Protein AF-X1QLR4-F1 (afdb_monomer)

Nearest PDB structures (foldseek):
  6mr3-assembly2_C-2  TM=8.562E-01  e=3.441E-06  Streptococcus mutans UA159
  4uux-assembly1_B  TM=8.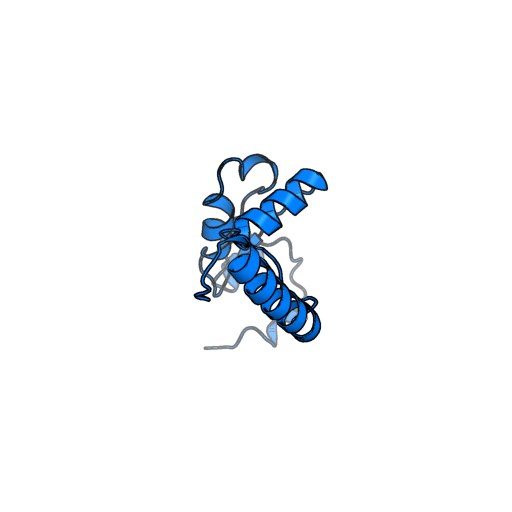966E-01  e=5.848E-06  Thermus thermophilus HB8
  4uoc-assembly1_B  TM=9.005E-01  e=1.384E-05  Thermus thermophilus HB8
  4cta-assembly1_A  TM=9.591E-01  e=3.502E-05  Thermus thermophilus HB8
  4cta-assembly1_B  TM=8.871E-01  e=4.878E-05  Thermus thermophilus HB8

Organism: NCBI:txid412755

Secondary structure (DSSP, 8-state):
----SSHHHHHHHHHHHHHHHHHHHGGG----TT--HHHHHHHHHHHTT--EEEEESTTTTHHHHHHHTSTTGGGTEEEEEE--SHHHHHHHS-----GGGGGSS---

Sequence (108 aa):
TTKAPTEKETDKLLQFSVNQLTKILGNYIYGKDEETIEEVVGNLLKTKKLKVAVAESCTGGMLSEMITRIPGSSEYFQGGVISYSAQVKEIATFFDYHPLLRYNLGQY

InterPro domains:
  IPR008136 CinA, C-terminal [PF02464] (35-90)
  IPR036653 CinA-like, C-terminal [G3DSA:3.90.950.20] (18-100)
  IPR036653 CinA-like, C-terminal [SSF142433] (28-91)

pLDDT: mean 86.31, std 15.75, range [39.0, 98.5]

Foldseek 3Di:
DDDDPDPVVRVVVVVVVVVVVCVVCPPVDQDPDPDDNLNSVLVVCVVVQEADEEEAAPCQCVVVVSNVVDPPSVSHYPYYHHQHDPVSCVVPPPDPDDVVVVPPPDDD

Solvent-accessible surface area (backbone atoms only — not comparable to full-atom values): 6747 Å² total; per-residue (Å²): 140,78,87,55,100,40,70,73,56,28,51,52,57,49,52,53,52,50,54,53,49,47,70,73,48,48,88,75,63,79,61,64,96,85,54,46,72,53,56,47,52,51,49,53,29,55,78,69,71,41,74,48,68,50,79,31,40,96,61,69,44,52,66,58,48,52,48,59,71,41,88,74,31,75,80,27,45,79,51,70,44,73,32,69,49,73,71,44,34,59,74,74,38,97,53,80,83,58,79,78,63,64,81,77,64,75,93,122

Radius of gyration: 21.18 Å; Cα contacts (8 Å, |Δi|>4): 89; chains: 1; bounding box: 38×26×60 Å

Mean predict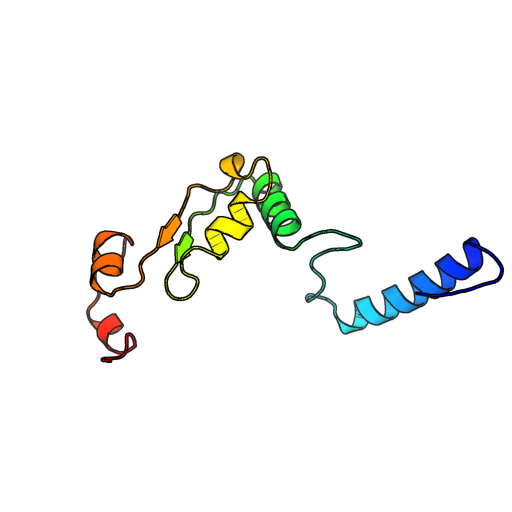ed aligned error: 8.42 Å

Structure (mmCIF, N/CA/C/O backbone):
data_AF-X1QLR4-F1
#
_entry.id   AF-X1QLR4-F1
#
loop_
_atom_site.group_PDB
_atom_site.id
_atom_site.type_symbol
_atom_site.label_atom_id
_atom_site.label_alt_id
_atom_site.label_comp_id
_atom_site.label_asym_id
_atom_site.label_entity_id
_atom_site.label_seq_id
_atom_site.pdbx_PDB_ins_code
_atom_site.Cartn_x
_atom_site.Cartn_y
_atom_site.Cartn_z
_atom_site.occupancy
_atom_site.B_iso_or_equiv
_atom_site.auth_seq_id
_atom_site.auth_comp_id
_atom_site.auth_asym_id
_atom_site.auth_atom_id
_atom_site.pdbx_PDB_model_num
ATOM 1 N N . THR A 1 1 ? -20.590 12.227 13.178 1.00 69.62 1 THR A N 1
ATOM 2 C CA . THR A 1 1 ? -20.405 12.780 14.535 1.00 69.62 1 THR A CA 1
ATOM 3 C C . THR A 1 1 ? -21.723 12.654 15.281 1.00 69.62 1 THR A C 1
ATOM 5 O O . THR A 1 1 ? -22.765 12.816 14.657 1.00 69.62 1 THR A O 1
ATOM 8 N N . THR A 1 2 ? -21.702 12.322 16.573 1.00 70.56 2 THR A N 1
ATOM 9 C CA . THR A 1 2 ? -22.916 12.127 17.394 1.00 70.56 2 THR A CA 1
ATOM 10 C C . THR A 1 2 ? -22.782 12.952 18.670 1.00 70.56 2 THR A C 1
ATOM 12 O O . THR A 1 2 ? -21.677 13.080 19.189 1.00 70.56 2 THR A O 1
ATOM 15 N N . LYS A 1 3 ? -23.879 13.531 19.169 1.00 75.88 3 LYS A N 1
ATOM 16 C CA . LYS A 1 3 ? -23.915 14.229 20.464 1.00 75.88 3 LYS A CA 1
ATOM 17 C C . LYS A 1 3 ? -24.887 13.508 21.394 1.00 75.88 3 LYS A C 1
ATOM 19 O O . LYS A 1 3 ? -26.024 13.272 20.993 1.00 7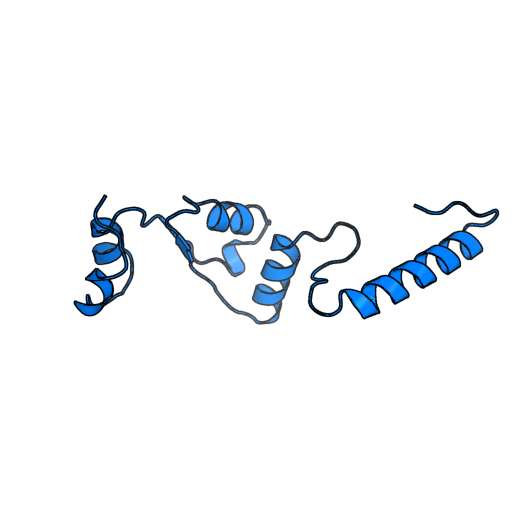5.88 3 LYS A O 1
ATOM 24 N N . ALA A 1 4 ? -24.456 13.192 22.612 1.00 82.19 4 ALA A N 1
ATOM 25 C CA . ALA A 1 4 ? -25.311 12.669 23.675 1.00 82.19 4 ALA A CA 1
ATOM 26 C C . ALA A 1 4 ? -24.916 13.279 25.039 1.00 82.19 4 ALA A C 1
ATOM 28 O O . ALA A 1 4 ? -23.843 13.877 25.143 1.00 82.19 4 ALA A O 1
ATOM 29 N N . PRO A 1 5 ? -25.767 13.159 26.077 1.00 74.81 5 PRO A N 1
ATOM 30 C CA . PRO A 1 5 ? -25.529 13.766 27.391 1.00 74.81 5 PRO A CA 1
ATOM 31 C C . PRO A 1 5 ? -24.282 13.232 28.104 1.00 74.81 5 PRO A C 1
ATOM 33 O O . PRO A 1 5 ? -23.689 13.939 28.914 1.00 74.81 5 PRO A O 1
ATOM 36 N N . THR A 1 6 ? -23.882 11.992 27.809 1.00 84.75 6 THR A N 1
ATOM 37 C CA . THR A 1 6 ? -22.696 11.354 28.385 1.00 84.75 6 THR A CA 1
ATOM 38 C C . THR A 1 6 ? -21.798 10.759 27.302 1.00 84.75 6 THR A C 1
ATOM 40 O O . THR A 1 6 ? -22.264 10.328 26.243 1.00 84.75 6 THR A O 1
ATOM 43 N N . GLU A 1 7 ? -20.496 10.692 27.577 1.00 83.12 7 GLU A N 1
ATOM 44 C CA . GLU A 1 7 ? -19.500 10.051 26.705 1.00 83.12 7 GLU A CA 1
ATOM 45 C C . GLU A 1 7 ? -19.877 8.589 26.419 1.00 83.12 7 GLU A C 1
ATOM 47 O O . GLU A 1 7 ? -19.941 8.157 25.274 1.00 83.12 7 GLU A O 1
ATOM 52 N N . LYS A 1 8 ? -20.309 7.866 27.457 1.00 84.81 8 LYS A N 1
ATOM 53 C CA . LYS A 1 8 ? -20.714 6.458 27.366 1.00 84.81 8 LYS A CA 1
ATOM 54 C C . LYS A 1 8 ? -21.944 6.225 26.481 1.00 84.81 8 LYS A C 1
ATOM 56 O O . LYS A 1 8 ? -22.049 5.188 25.828 1.00 84.81 8 LYS A O 1
ATOM 61 N N . GLU A 1 9 ? -22.907 7.145 26.475 1.00 84.50 9 GLU A N 1
ATOM 62 C CA . GLU A 1 9 ? -24.056 7.081 25.561 1.00 84.50 9 GLU A CA 1
ATOM 63 C C . GLU A 1 9 ? -23.671 7.486 24.139 1.00 84.50 9 GLU A C 1
ATOM 65 O O . GLU A 1 9 ? -24.152 6.882 23.179 1.00 84.50 9 GLU A O 1
ATOM 70 N N . THR A 1 10 ? -22.762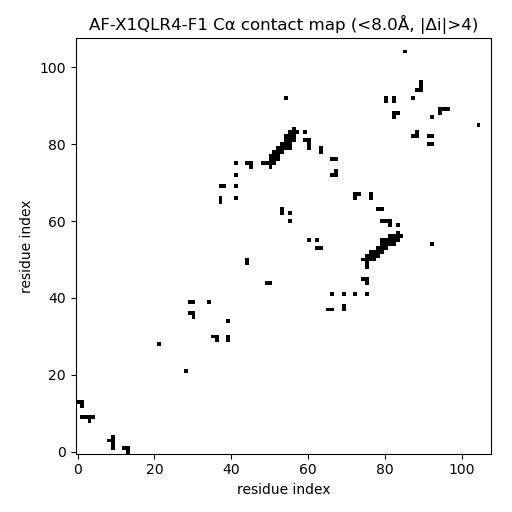 8.455 24.007 1.00 84.50 10 THR A N 1
ATOM 71 C CA . THR A 1 10 ? -22.214 8.882 22.715 1.00 84.50 10 THR A CA 1
ATOM 72 C C . THR A 1 10 ? -21.504 7.719 22.027 1.00 84.50 10 THR A C 1
ATOM 74 O O . THR A 1 10 ? -21.813 7.416 20.873 1.00 84.50 10 THR A O 1
ATOM 77 N N . ASP A 1 11 ? -20.653 6.997 22.757 1.00 87.12 11 ASP A N 1
ATOM 78 C CA . ASP A 1 11 ? -19.936 5.825 22.255 1.00 87.12 11 ASP A CA 1
ATOM 79 C C . ASP A 1 11 ? -20.884 4.709 21.837 1.00 87.12 11 ASP A C 1
ATOM 81 O O . ASP A 1 11 ? -20.720 4.118 20.772 1.00 87.12 11 ASP A O 1
ATOM 85 N N . LYS A 1 12 ? -21.925 4.433 22.628 1.00 90.25 12 LYS A N 1
ATOM 86 C CA . LYS A 1 12 ? -22.917 3.410 22.270 1.00 90.25 12 LYS A CA 1
ATOM 87 C C . LYS A 1 12 ? -23.627 3.732 20.958 1.00 90.25 12 LYS A C 1
ATOM 89 O O . LYS A 1 12 ? -23.778 2.847 20.116 1.00 90.25 12 LYS A O 1
ATOM 94 N N . LEU A 1 13 ? -24.063 4.979 20.777 1.00 89.88 13 LEU A N 1
ATOM 95 C CA . LEU A 1 13 ? -24.746 5.414 19.555 1.00 89.88 13 LEU A CA 1
ATOM 96 C C . LEU A 1 13 ? -23.803 5.413 18.345 1.00 89.88 13 LEU A C 1
ATOM 98 O O . LEU A 1 13 ? -24.197 5.019 17.241 1.00 89.88 13 LEU A O 1
ATOM 102 N N . LEU A 1 14 ? -22.550 5.816 18.558 1.00 90.00 14 LEU A N 1
ATOM 103 C CA . LEU A 1 14 ? -21.512 5.773 17.538 1.00 90.00 14 LEU A CA 1
ATOM 104 C C . LEU A 1 14 ? -21.238 4.329 17.101 1.00 90.00 14 LEU A C 1
ATOM 106 O O . LEU A 1 14 ? -21.349 4.020 15.916 1.00 90.00 14 LEU A O 1
ATOM 110 N N . GLN A 1 15 ? -20.979 3.429 18.051 1.00 91.44 15 GLN A N 1
ATOM 111 C CA . GLN A 1 15 ? -20.704 2.015 17.788 1.00 91.44 15 GLN A CA 1
ATOM 112 C C . GLN A 1 15 ? -21.886 1.304 17.129 1.00 91.44 15 GLN A C 1
ATOM 114 O O . GLN A 1 15 ? -21.694 0.465 16.249 1.00 91.44 15 GLN A O 1
ATOM 119 N N . PHE A 1 16 ? -23.121 1.659 17.494 1.00 93.69 16 PHE A N 1
ATOM 120 C CA . PHE A 1 16 ? -24.301 1.149 16.802 1.00 93.69 16 PHE A CA 1
ATOM 121 C C . PHE A 1 16 ? -24.265 1.495 15.309 1.00 93.69 16 PHE A C 1
ATOM 123 O O . PHE A 1 16 ? -24.429 0.607 14.472 1.00 93.69 16 PHE A O 1
ATOM 130 N N . SER A 1 17 ? -23.998 2.759 14.976 1.00 92.88 17 SER A N 1
ATOM 131 C CA . SER A 1 17 ? -23.945 3.236 13.589 1.00 92.88 17 SER A CA 1
ATOM 132 C C . SER A 1 17 ? -22.778 2.618 12.817 1.00 92.88 17 SER A C 1
ATOM 134 O O . SER A 1 17 ? -22.971 2.145 11.697 1.00 92.88 17 SER A O 1
ATOM 136 N N . VAL A 1 18 ? -21.595 2.545 13.440 1.00 92.62 18 VAL A N 1
ATOM 137 C CA . VAL A 1 18 ? -20.415 1.867 12.879 1.00 92.62 18 VAL A CA 1
ATOM 138 C C . VAL A 1 18 ? -20.756 0.422 12.536 1.00 92.62 18 VAL A C 1
ATOM 140 O O . VAL A 1 18 ? -20.547 0.010 11.403 1.00 92.62 18 VAL A O 1
ATOM 143 N N . ASN A 1 19 ? -21.379 -0.323 13.452 1.00 93.81 19 ASN A N 1
ATOM 144 C CA . ASN A 1 19 ? -21.755 -1.715 13.208 1.00 93.81 19 ASN A CA 1
ATOM 145 C C . ASN A 1 19 ? -22.741 -1.884 12.045 1.00 93.81 19 ASN A C 1
ATOM 147 O O 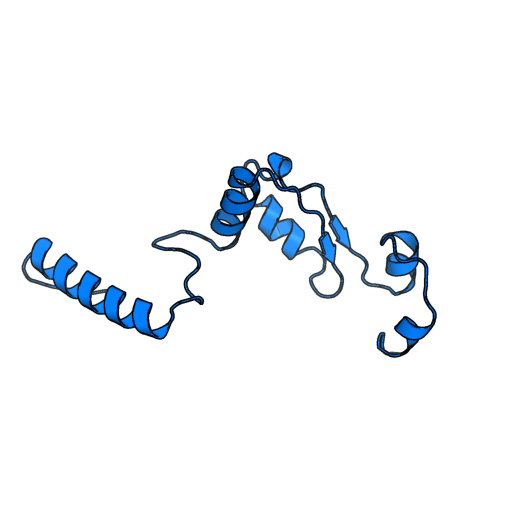. ASN A 1 19 ? -22.641 -2.864 11.306 1.00 93.81 19 ASN A O 1
ATOM 151 N N . GLN A 1 20 ? -23.694 -0.963 11.860 1.00 95.44 20 GLN A N 1
ATOM 152 C CA . GLN A 1 20 ? -24.586 -1.016 10.695 1.00 95.44 20 GLN A CA 1
ATOM 153 C C . GLN A 1 20 ? -23.815 -0.765 9.396 1.00 95.44 20 GLN A C 1
ATOM 155 O O . GLN A 1 20 ? -23.958 -1.528 8.442 1.00 95.44 20 GLN A O 1
ATOM 160 N N . LEU A 1 21 ? -22.951 0.253 9.372 1.00 93.81 21 LEU A N 1
ATOM 161 C CA . LEU A 1 21 ? -22.127 0.559 8.202 1.00 93.81 21 LEU A CA 1
ATOM 162 C C . LEU A 1 21 ? -21.152 -0.575 7.883 1.00 93.81 21 LEU A C 1
ATOM 164 O O . LEU A 1 21 ? -21.001 -0.929 6.719 1.00 93.81 21 LEU A O 1
ATOM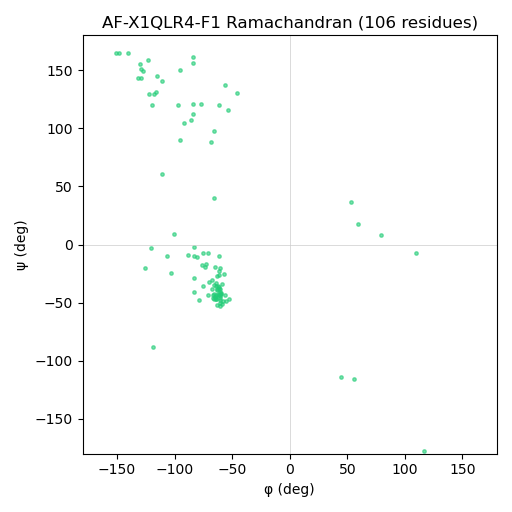 168 N N . THR A 1 22 ? -20.556 -1.211 8.892 1.00 93.69 22 THR A N 1
ATOM 169 C CA . THR A 1 22 ? -19.671 -2.365 8.701 1.00 93.69 22 THR A CA 1
ATOM 170 C C . THR A 1 22 ? -20.385 -3.539 8.047 1.00 93.69 22 THR A C 1
ATOM 172 O O . THR A 1 22 ? -19.806 -4.185 7.180 1.00 93.69 22 THR A O 1
ATOM 175 N N . LYS A 1 23 ? -21.653 -3.795 8.387 1.00 94.81 23 LYS A N 1
ATOM 176 C CA . LYS A 1 23 ? -22.443 -4.849 7.728 1.00 94.81 23 LYS A CA 1
ATOM 177 C C . LYS A 1 23 ? -22.712 -4.554 6.254 1.00 94.81 23 LYS A C 1
ATOM 179 O O . LYS A 1 23 ? -22.761 -5.484 5.460 1.00 94.81 23 LYS A O 1
ATOM 184 N N . ILE A 1 24 ? -22.903 -3.282 5.905 1.00 96.25 24 ILE A N 1
ATOM 185 C CA . ILE A 1 24 ? -23.200 -2.853 4.532 1.00 96.25 24 ILE A CA 1
ATOM 186 C C . ILE A 1 24 ? -21.924 -2.830 3.685 1.00 96.25 24 ILE A C 1
ATOM 188 O O . ILE A 1 24 ? -21.908 -3.342 2.571 1.00 96.25 24 ILE A O 1
ATOM 192 N N . LEU A 1 25 ? -20.858 -2.227 4.212 1.00 94.31 25 LEU A N 1
ATOM 193 C CA . LEU A 1 25 ? -19.615 -1.992 3.480 1.00 94.31 25 LEU A CA 1
ATOM 194 C C . LEU A 1 25 ? -18.698 -3.218 3.475 1.00 94.31 25 LEU A C 1
ATOM 196 O O . LEU A 1 25 ? -17.946 -3.392 2.522 1.00 94.31 25 LEU A O 1
ATOM 200 N N . GLY A 1 26 ? -18.752 -4.076 4.498 1.00 92.88 26 GLY A N 1
ATOM 201 C CA . GLY A 1 26 ? -18.014 -5.339 4.558 1.00 92.88 26 GLY A CA 1
ATOM 202 C C . GLY A 1 26 ? -16.556 -5.206 4.107 1.00 92.88 26 GLY A C 1
ATOM 203 O O . GLY A 1 26 ? -15.763 -4.498 4.724 1.00 92.88 26 GLY A O 1
ATOM 204 N N . ASN A 1 27 ? -16.232 -5.858 2.989 1.00 92.62 27 ASN A N 1
ATOM 205 C CA . ASN A 1 27 ? -14.877 -5.944 2.438 1.00 92.62 27 ASN A CA 1
ATOM 206 C C . ASN A 1 27 ? -14.340 -4.634 1.833 1.00 92.62 27 ASN A C 1
ATOM 208 O O . ASN A 1 27 ? -13.173 -4.586 1.458 1.00 92.62 27 ASN A O 1
ATOM 212 N N . TYR A 1 28 ? -15.158 -3.585 1.718 1.00 92.88 28 TYR A N 1
ATOM 213 C CA . TYR A 1 28 ? -14.700 -2.263 1.276 1.00 92.88 28 TYR A CA 1
ATOM 214 C C . TYR A 1 28 ? -14.041 -1.453 2.403 1.00 92.88 28 TYR A C 1
ATOM 216 O O . TYR A 1 28 ? -13.430 -0.420 2.136 1.00 92.88 28 TYR A O 1
ATOM 224 N N . ILE A 1 29 ? -14.146 -1.905 3.657 1.00 92.81 29 ILE A N 1
ATOM 225 C CA . ILE A 1 29 ? -13.474 -1.275 4.797 1.00 92.81 29 ILE A CA 1
ATOM 226 C C . ILE A 1 29 ? -12.042 -1.801 4.868 1.00 92.81 29 ILE A C 1
ATOM 228 O O . ILE A 1 29 ? -11.827 -2.972 5.174 1.00 92.81 29 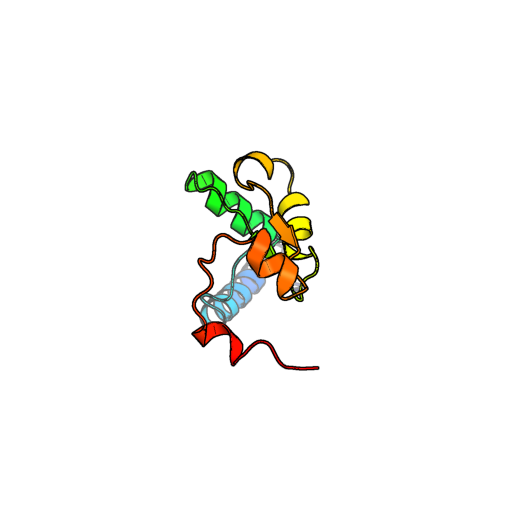ILE A O 1
ATOM 232 N N . TYR A 1 30 ? -11.071 -0.926 4.613 1.00 92.19 30 TYR A N 1
ATOM 233 C CA . TYR A 1 30 ? -9.648 -1.261 4.705 1.00 92.19 30 TYR A CA 1
ATOM 234 C C . TYR A 1 30 ? -8.979 -0.728 5.978 1.00 92.19 30 TYR A C 1
ATOM 236 O O . TYR A 1 30 ? -7.989 -1.307 6.403 1.00 92.19 30 TYR A O 1
ATOM 244 N N . GLY A 1 31 ? -9.511 0.328 6.597 1.00 92.38 31 GLY A N 1
ATOM 245 C CA . GLY A 1 31 ? -8.925 0.965 7.777 1.00 92.38 31 GLY A CA 1
ATOM 246 C C . GLY A 1 31 ? -9.985 1.551 8.704 1.00 92.38 31 GLY A C 1
ATOM 247 O O . GLY A 1 31 ? -11.156 1.688 8.326 1.00 92.38 31 GLY A O 1
ATOM 248 N N . LYS A 1 32 ? -9.580 1.859 9.934 1.00 89.88 32 LYS A N 1
ATOM 249 C CA . LYS A 1 32 ? -10.381 2.561 10.941 1.00 89.88 32 LYS A CA 1
ATOM 250 C C . LYS A 1 32 ? -9.656 3.820 11.406 1.00 89.88 32 LYS A C 1
ATOM 252 O O . LYS A 1 32 ? -8.444 3.937 11.277 1.00 89.88 32 LYS A O 1
ATOM 257 N N . ASP A 1 33 ? -10.423 4.751 11.962 1.00 89.81 33 ASP A N 1
ATOM 258 C CA . ASP A 1 33 ? -9.911 6.020 12.480 1.00 89.81 33 ASP A CA 1
ATOM 259 C C . ASP A 1 33 ? -9.127 6.800 11.409 1.00 89.81 33 ASP A C 1
ATOM 261 O O . ASP A 1 33 ? -9.720 7.200 10.405 1.00 89.81 33 ASP A O 1
ATOM 265 N N . GLU A 1 34 ? -7.826 7.013 11.605 1.00 92.56 34 GLU A N 1
ATOM 266 C CA . GLU A 1 34 ? -6.962 7.755 10.676 1.00 92.56 34 GLU A CA 1
ATOM 267 C C . GLU A 1 34 ? -6.106 6.847 9.778 1.00 92.56 34 GLU A C 1
ATOM 269 O O . GLU A 1 34 ? -5.242 7.344 9.059 1.00 92.56 34 GLU A O 1
ATOM 274 N N . GLU A 1 35 ? -6.341 5.529 9.782 1.00 94.56 35 GLU A N 1
ATOM 275 C CA . GLU A 1 35 ? -5.573 4.597 8.953 1.00 94.56 35 GLU A CA 1
ATOM 276 C C . GLU A 1 35 ? -5.732 4.901 7.459 1.00 94.56 35 GLU A C 1
ATOM 278 O O . GLU A 1 35 ? -6.820 4.819 6.873 1.00 94.56 35 GLU A O 1
ATOM 283 N N . THR A 1 36 ? -4.607 5.192 6.815 1.00 95.44 36 THR A N 1
ATOM 284 C CA . THR A 1 36 ? -4.543 5.362 5.365 1.00 95.44 36 THR A CA 1
ATOM 285 C C . THR A 1 36 ? -4.386 4.013 4.660 1.00 95.44 36 THR A C 1
ATOM 287 O O . THR A 1 36 ? -3.912 3.027 5.233 1.00 95.44 36 THR A O 1
ATOM 290 N N . ILE A 1 37 ? -4.790 3.932 3.388 1.00 95.50 37 ILE A N 1
ATOM 291 C CA . ILE A 1 37 ? -4.698 2.674 2.630 1.00 95.50 37 ILE A CA 1
ATOM 292 C C . ILE A 1 37 ? -3.240 2.234 2.453 1.00 95.50 37 ILE A C 1
ATOM 294 O O . ILE A 1 37 ? -2.935 1.042 2.470 1.00 95.50 37 ILE A O 1
ATOM 298 N N . GLU A 1 38 ? -2.330 3.194 2.337 1.00 96.12 38 GLU A N 1
ATOM 299 C CA . GLU A 1 38 ? -0.897 2.980 2.208 1.00 96.12 38 GLU A CA 1
ATOM 300 C C . GLU A 1 38 ? -0.305 2.352 3.473 1.00 96.12 38 GLU A C 1
ATOM 302 O O . GLU A 1 38 ? 0.475 1.402 3.378 1.00 96.12 38 GLU A O 1
ATOM 307 N N . GLU A 1 39 ? -0.717 2.818 4.656 1.00 96.50 39 GLU A N 1
ATOM 308 C CA . GLU A 1 39 ? -0.303 2.233 5.936 1.00 96.50 39 GLU A CA 1
ATOM 309 C C . GLU A 1 39 ? -0.827 0.809 6.095 1.00 96.50 39 GLU A C 1
ATOM 311 O O . GLU A 1 39 ? -0.065 -0.092 6.455 1.00 96.50 39 GLU A O 1
ATOM 316 N N . VAL A 1 40 ? -2.106 0.582 5.779 1.00 96.81 40 VAL A N 1
ATOM 317 C CA . VAL A 1 40 ? -2.730 -0.744 5.864 1.00 96.81 40 VAL A CA 1
ATOM 318 C C . VAL A 1 40 ? -2.012 -1.734 4.945 1.00 96.81 40 VAL A C 1
ATOM 320 O O . VAL A 1 40 ? -1.603 -2.812 5.386 1.00 96.81 40 VAL A O 1
ATOM 323 N N . VAL A 1 41 ? -1.799 -1.371 3.677 1.00 97.00 41 VAL A N 1
ATOM 324 C CA . VAL A 1 41 ? -1.103 -2.226 2.703 1.00 97.00 41 VAL A CA 1
ATOM 325 C C . VAL A 1 41 ? 0.353 -2.455 3.113 1.00 97.00 41 VAL A C 1
ATOM 327 O O . VAL A 1 41 ? 0.815 -3.599 3.106 1.00 97.00 41 VAL A O 1
ATOM 330 N N . GLY A 1 42 ?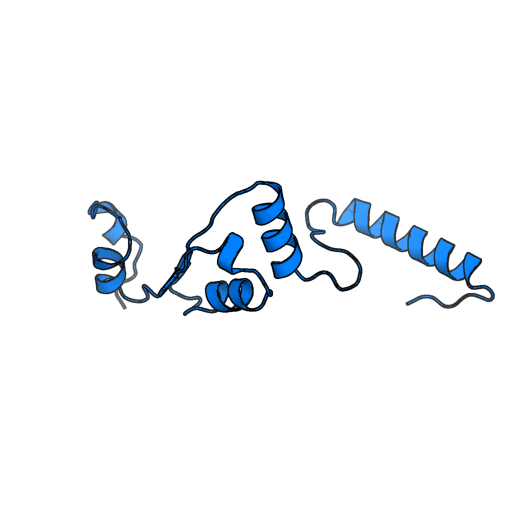 1.070 -1.405 3.518 1.00 97.38 42 GLY A N 1
ATOM 331 C CA . GLY A 1 42 ? 2.458 -1.509 3.965 1.00 97.38 42 GLY A CA 1
ATOM 332 C C . GLY A 1 42 ? 2.614 -2.416 5.186 1.00 97.38 42 GLY A C 1
ATOM 333 O O . GLY A 1 42 ? 3.503 -3.270 5.226 1.00 97.38 42 GLY A O 1
ATOM 334 N N . ASN A 1 43 ? 1.716 -2.303 6.166 1.00 96.81 43 ASN A N 1
ATOM 335 C CA . ASN A 1 43 ? 1.696 -3.179 7.336 1.00 96.81 43 ASN A CA 1
ATOM 336 C C . ASN A 1 43 ? 1.410 -4.633 6.951 1.00 96.81 43 ASN A C 1
ATOM 338 O O . ASN A 1 43 ? 2.126 -5.528 7.401 1.00 96.81 43 ASN A O 1
ATOM 342 N N . LEU A 1 44 ? 0.446 -4.881 6.059 1.00 97.19 44 LEU A N 1
ATOM 343 C CA . LEU A 1 44 ? 0.161 -6.229 5.564 1.00 97.19 44 LEU A CA 1
ATOM 344 C C . LEU A 1 44 ? 1.372 -6.866 4.867 1.00 97.19 44 LEU A C 1
ATOM 346 O O . LEU A 1 44 ? 1.658 -8.043 5.106 1.00 97.19 44 LEU A O 1
ATOM 350 N N . LEU A 1 45 ? 2.094 -6.110 4.035 1.00 98.19 45 LEU A N 1
ATOM 351 C CA . LEU A 1 45 ? 3.305 -6.590 3.363 1.00 98.19 45 LEU A CA 1
ATOM 352 C C . LEU A 1 45 ? 4.412 -6.926 4.371 1.00 98.19 45 LEU A C 1
ATOM 354 O O . LEU A 1 45 ? 4.966 -8.026 4.309 1.00 98.19 45 LEU A O 1
ATOM 358 N N . LYS A 1 46 ? 4.670 -6.041 5.346 1.00 96.88 46 LYS A N 1
ATOM 359 C CA . LYS A 1 46 ? 5.650 -6.277 6.424 1.00 96.88 46 LYS A CA 1
ATOM 360 C C . LYS A 1 46 ? 5.311 -7.519 7.244 1.00 96.88 46 LYS A C 1
ATOM 362 O O . LYS A 1 46 ? 6.153 -8.404 7.390 1.00 96.88 46 LYS A O 1
ATOM 367 N N . THR A 1 47 ? 4.074 -7.636 7.734 1.00 97.31 47 THR A N 1
ATOM 368 C CA . THR A 1 47 ? 3.637 -8.780 8.554 1.00 97.31 47 THR A CA 1
ATOM 369 C C . THR A 1 47 ? 3.759 -10.099 7.796 1.00 97.31 47 THR A C 1
ATOM 371 O O . THR A 1 47 ? 4.165 -11.108 8.371 1.00 97.31 47 THR A O 1
ATOM 374 N N . LYS A 1 48 ? 3.458 -10.096 6.494 1.00 97.94 48 LYS A N 1
ATOM 375 C CA . LYS A 1 48 ? 3.590 -11.281 5.636 1.00 97.94 48 LYS A CA 1
ATOM 376 C C . LYS A 1 48 ? 5.010 -11.503 5.105 1.00 97.94 48 LYS A C 1
ATOM 378 O O . LYS A 1 48 ? 5.232 -12.501 4.426 1.00 97.94 48 LYS A O 1
ATOM 383 N N . LYS A 1 49 ? 5.962 -10.612 5.411 1.00 97.56 49 LYS A N 1
ATOM 384 C CA . LYS A 1 49 ? 7.341 -10.617 4.889 1.00 97.56 49 LYS A CA 1
ATOM 385 C C . LYS A 1 49 ? 7.395 -10.660 3.358 1.00 97.56 49 LYS A C 1
ATOM 387 O O . LYS A 1 49 ? 8.249 -11.323 2.772 1.00 97.56 49 LYS A O 1
ATOM 392 N N . LEU A 1 50 ? 6.456 -9.972 2.715 1.00 98.25 50 LEU A N 1
ATOM 393 C CA . LEU A 1 50 ? 6.377 -9.872 1.265 1.00 98.25 50 LEU A CA 1
ATOM 394 C C . LEU A 1 50 ? 7.070 -8.603 0.783 1.00 98.25 50 LEU A C 1
ATOM 396 O O . LEU A 1 50 ? 7.091 -7.580 1.463 1.00 98.25 50 LEU A O 1
ATOM 400 N N . LYS A 1 51 ? 7.605 -8.689 -0.432 1.00 97.62 51 LYS A N 1
ATOM 401 C CA . LYS A 1 51 ? 8.207 -7.575 -1.154 1.00 97.62 51 LYS A CA 1
ATOM 402 C C . LYS A 1 51 ? 7.386 -7.280 -2.401 1.00 97.62 51 LYS A C 1
ATOM 404 O O . LYS A 1 51 ? 6.864 -8.205 -3.020 1.00 97.62 51 LYS A O 1
ATOM 409 N N . VAL A 1 52 ? 7.293 -6.011 -2.775 1.00 97.56 52 VAL A N 1
ATOM 410 C CA . VAL A 1 52 ? 6.548 -5.553 -3.949 1.00 97.56 52 VAL A CA 1
ATOM 411 C C . VAL A 1 52 ? 7.397 -4.600 -4.785 1.00 97.56 52 VAL A C 1
ATOM 413 O O . VAL A 1 52 ? 8.167 -3.806 -4.250 1.00 97.56 52 VAL A O 1
ATOM 416 N N . ALA A 1 53 ? 7.254 -4.691 -6.102 1.00 96.44 53 ALA A N 1
ATOM 417 C CA . ALA A 1 53 ? 7.752 -3.726 -7.073 1.00 96.44 53 ALA A CA 1
ATOM 418 C C . ALA A 1 53 ? 6.600 -3.361 -8.015 1.00 96.44 53 ALA A C 1
ATOM 420 O O . ALA A 1 53 ? 5.670 -4.158 -8.171 1.00 96.44 53 ALA A O 1
ATOM 421 N N . VAL A 1 54 ? 6.648 -2.183 -8.636 1.00 95.56 54 VAL A N 1
ATOM 422 C CA . VAL A 1 54 ? 5.568 -1.711 -9.519 1.00 95.56 54 VAL A CA 1
ATOM 423 C C . VAL A 1 54 ? 6.084 -1.291 -10.893 1.00 95.56 54 VAL A C 1
ATOM 425 O O . VAL A 1 54 ? 7.199 -0.799 -11.037 1.00 95.56 54 VAL A O 1
ATOM 428 N N . ALA A 1 55 ? 5.249 -1.456 -11.914 1.00 93.94 55 ALA A N 1
ATOM 429 C CA . ALA A 1 55 ? 5.436 -0.834 -13.217 1.00 93.94 55 ALA A CA 1
ATOM 430 C C . ALA A 1 55 ? 4.219 0.053 -13.496 1.00 93.94 55 ALA A C 1
ATOM 432 O O . ALA A 1 55 ? 3.087 -0.425 -13.513 1.00 93.94 55 ALA A O 1
ATOM 433 N N . GLU A 1 56 ? 4.451 1.347 -13.680 1.00 94.06 56 GLU A N 1
ATOM 434 C CA . GLU A 1 56 ? 3.418 2.372 -13.803 1.00 94.06 56 GLU A CA 1
ATOM 435 C C . GLU A 1 56 ? 3.366 2.926 -15.225 1.00 94.06 56 GLU A C 1
ATOM 437 O O . GLU A 1 56 ? 4.397 3.144 -15.852 1.00 94.06 56 GLU A O 1
ATOM 442 N N . SER A 1 57 ? 2.169 3.185 -15.743 1.00 93.12 57 SER A N 1
ATOM 443 C CA . SER A 1 57 ? 1.966 3.928 -16.990 1.00 93.12 57 SER A CA 1
ATOM 444 C C . SER A 1 57 ? 1.155 5.184 -16.686 1.00 93.12 57 SER A C 1
ATOM 446 O O . SER A 1 57 ? 1.730 6.204 -16.325 1.00 93.12 57 SER A O 1
ATOM 448 N N . CYS A 1 58 ? -0.174 5.102 -16.724 1.00 93.00 58 CYS A N 1
ATOM 449 C CA . CYS A 1 58 ? -1.085 6.236 -16.555 1.00 93.00 58 CYS A CA 1
ATOM 450 C C . CYS A 1 58 ? -0.977 6.932 -15.193 1.00 93.00 58 CYS A C 1
ATOM 452 O O . CYS A 1 58 ? -1.280 8.116 -15.102 1.00 93.00 58 CYS A O 1
ATOM 454 N N . THR A 1 59 ? -0.538 6.222 -14.152 1.00 94.88 59 THR A N 1
ATOM 455 C CA . THR A 1 59 ? -0.333 6.785 -12.810 1.00 94.88 59 THR A CA 1
ATOM 456 C C . THR A 1 59 ? 0.940 7.621 -12.701 1.00 94.88 59 THR A C 1
ATOM 458 O O . THR A 1 59 ? 1.070 8.390 -11.757 1.00 94.88 59 THR A O 1
ATOM 461 N N . GLY A 1 60 ? 1.887 7.489 -13.638 1.00 93.44 60 GLY A N 1
ATOM 462 C CA . GLY A 1 60 ? 3.058 8.364 -13.731 1.00 93.44 60 GLY A CA 1
ATOM 463 C C . GLY A 1 60 ? 3.977 8.392 -12.504 1.00 93.44 60 GLY A C 1
ATOM 464 O O . GLY A 1 60 ? 4.755 9.331 -12.380 1.00 93.44 60 GLY A O 1
ATOM 465 N N . GLY A 1 61 ? 3.901 7.405 -11.605 1.00 96.44 61 GLY A N 1
ATOM 466 C CA . GLY A 1 61 ? 4.675 7.370 -10.360 1.00 96.44 61 GLY A CA 1
ATOM 467 C C . GLY A 1 61 ? 3.848 7.591 -9.090 1.00 96.44 61 GLY A C 1
ATOM 468 O O . GLY A 1 61 ? 4.388 7.418 -8.000 1.00 96.44 61 GLY A O 1
ATOM 469 N N . MET A 1 62 ? 2.561 7.946 -9.197 1.00 97.75 62 MET A N 1
ATOM 470 C CA . MET A 1 62 ? 1.704 8.198 -8.029 1.00 97.75 62 MET 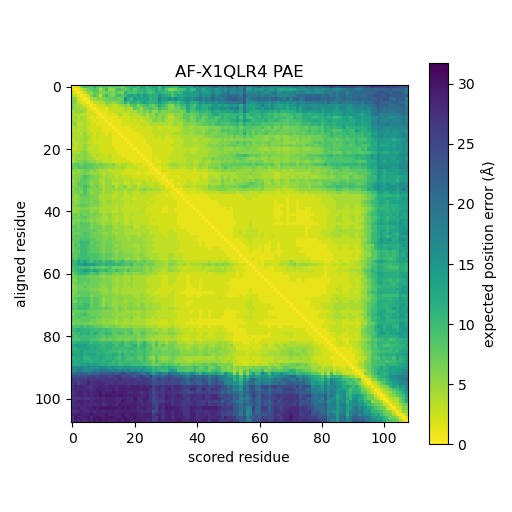A CA 1
ATOM 471 C C . MET A 1 62 ? 1.594 6.983 -7.099 1.00 97.75 62 MET A C 1
ATOM 473 O O . MET A 1 62 ? 1.532 7.149 -5.886 1.00 97.75 62 MET A O 1
ATOM 477 N N . LEU A 1 63 ? 1.606 5.752 -7.626 1.00 97.62 63 LEU A N 1
ATOM 478 C CA . LEU A 1 63 ? 1.554 4.567 -6.763 1.00 97.62 63 LEU A CA 1
ATOM 479 C C . LEU A 1 63 ? 2.872 4.379 -6.001 1.00 97.62 63 LEU A C 1
ATOM 481 O O . LEU A 1 63 ? 2.861 4.100 -4.802 1.00 97.62 63 LEU A O 1
ATOM 485 N N . SER A 1 64 ? 4.007 4.558 -6.678 1.00 97.94 64 SER A N 1
ATOM 486 C CA . SER A 1 64 ? 5.324 4.539 -6.035 1.00 97.94 64 SER A CA 1
ATOM 487 C C . SER A 1 64 ? 5.442 5.635 -4.973 1.00 97.94 64 SER A C 1
ATOM 489 O O . SER A 1 64 ? 5.963 5.382 -3.887 1.00 97.94 64 SER A O 1
ATOM 491 N N . GLU A 1 65 ? 4.926 6.835 -5.245 1.00 97.81 65 GLU A N 1
ATOM 492 C CA . GLU A 1 65 ? 4.868 7.944 -4.288 1.00 97.81 65 GLU A CA 1
ATOM 493 C C . GLU A 1 65 ? 4.038 7.568 -3.052 1.00 97.81 65 GLU A C 1
ATOM 495 O O . GLU A 1 65 ? 4.540 7.641 -1.933 1.00 97.81 65 GLU A O 1
ATOM 500 N N . MET A 1 66 ? 2.805 7.087 -3.246 1.00 97.75 66 MET A N 1
ATOM 501 C CA . MET A 1 66 ? 1.925 6.637 -2.162 1.00 97.75 66 MET A CA 1
ATOM 502 C C . MET A 1 66 ? 2.615 5.607 -1.258 1.00 97.75 66 MET A C 1
ATOM 504 O O . MET A 1 66 ? 2.609 5.755 -0.036 1.00 97.75 66 MET A O 1
ATOM 508 N N . ILE A 1 67 ? 3.267 4.599 -1.846 1.00 98.06 67 ILE A N 1
ATOM 509 C CA . ILE A 1 67 ? 3.999 3.571 -1.093 1.00 98.06 67 ILE A CA 1
ATOM 510 C C . ILE A 1 67 ? 5.180 4.182 -0.325 1.00 98.06 67 ILE A C 1
ATOM 512 O O . ILE A 1 67 ? 5.375 3.898 0.858 1.00 98.06 67 ILE A O 1
ATOM 516 N N . THR A 1 68 ? 5.982 5.018 -0.986 1.00 97.75 68 THR A N 1
ATOM 517 C CA . THR A 1 68 ? 7.212 5.577 -0.399 1.00 97.75 68 THR A CA 1
ATOM 518 C C . THR A 1 68 ? 6.958 6.658 0.646 1.00 97.75 68 THR A C 1
ATOM 520 O O . THR A 1 68 ? 7.815 6.883 1.501 1.00 97.75 68 THR A O 1
ATOM 523 N N . ARG A 1 69 ? 5.765 7.263 0.651 1.00 96.81 69 ARG A N 1
ATOM 524 C CA . ARG A 1 69 ? 5.311 8.224 1.666 1.00 96.81 69 ARG A CA 1
ATOM 525 C C . ARG A 1 69 ? 5.235 7.623 3.072 1.00 96.81 69 ARG A C 1
ATOM 527 O O . ARG A 1 69 ? 5.307 8.367 4.047 1.00 96.81 69 ARG A O 1
ATOM 534 N N . ILE A 1 70 ? 5.121 6.297 3.190 1.00 97.25 70 ILE A N 1
ATOM 535 C CA . ILE A 1 70 ? 5.106 5.599 4.478 1.00 97.25 70 ILE A CA 1
ATOM 536 C C . ILE A 1 70 ? 6.543 5.353 4.965 1.00 97.25 70 ILE A C 1
ATOM 538 O O . ILE A 1 70 ? 7.311 4.659 4.285 1.00 97.25 70 ILE A O 1
ATOM 542 N N . PRO A 1 71 ? 6.935 5.861 6.151 1.00 96.88 71 PRO A N 1
ATOM 543 C CA . PRO A 1 71 ? 8.245 5.579 6.729 1.00 96.88 71 PRO A CA 1
ATOM 544 C C . PRO A 1 71 ? 8.502 4.072 6.888 1.00 96.88 71 PRO A C 1
ATOM 546 O O . PRO A 1 71 ? 7.624 3.313 7.299 1.00 96.88 71 PRO A O 1
ATOM 549 N N . GLY A 1 72 ? 9.718 3.631 6.554 1.00 96.56 72 GLY A N 1
ATOM 550 C CA . GLY A 1 72 ? 10.086 2.207 6.556 1.00 96.56 72 GLY A CA 1
ATOM 551 C C . GLY A 1 72 ? 9.610 1.428 5.324 1.00 96.56 72 GLY A C 1
ATOM 552 O O . GLY A 1 72 ? 9.751 0.208 5.274 1.00 96.56 72 GLY A O 1
ATOM 553 N N . SER A 1 73 ? 9.075 2.105 4.302 1.00 97.81 73 SER A N 1
ATOM 554 C CA . SER A 1 73 ? 8.655 1.474 3.042 1.00 97.81 73 SER A CA 1
ATOM 555 C C . SER A 1 73 ? 9.760 0.700 2.323 1.00 97.81 73 SER A C 1
ATOM 557 O O . SER A 1 73 ? 9.464 -0.281 1.646 1.00 97.81 73 SER A O 1
ATOM 559 N N . SER A 1 74 ? 11.033 1.040 2.535 1.00 97.75 74 SER A N 1
ATOM 560 C CA . SER A 1 74 ? 12.183 0.298 1.998 1.00 97.75 74 SER A CA 1
ATOM 561 C C . SER A 1 74 ? 12.264 -1.165 2.460 1.00 97.75 74 SER A C 1
ATOM 563 O O . SER A 1 74 ? 12.902 -1.980 1.793 1.00 97.75 74 SER A O 1
ATOM 565 N N . GLU A 1 75 ? 11.604 -1.534 3.562 1.00 97.88 75 GLU A N 1
ATOM 566 C CA . GLU A 1 75 ? 11.549 -2.922 4.036 1.00 97.88 75 GLU A CA 1
ATOM 567 C C . GLU A 1 75 ? 10.748 -3.837 3.096 1.00 97.88 75 GLU A C 1
ATOM 569 O O . GLU A 1 75 ? 11.049 -5.028 2.984 1.00 97.88 75 GLU A O 1
ATOM 574 N N . TYR A 1 76 ? 9.742 -3.290 2.405 1.00 98.31 76 TYR A N 1
ATOM 575 C CA . TYR A 1 76 ? 8.811 -4.060 1.574 1.00 98.31 76 TYR A CA 1
ATOM 576 C C . TYR A 1 76 ? 8.708 -3.571 0.126 1.00 98.31 76 TYR A C 1
ATOM 578 O O . TYR A 1 76 ? 8.320 -4.346 -0.745 1.00 98.31 76 TYR A O 1
ATOM 586 N N . PHE A 1 77 ? 9.090 -2.335 -0.183 1.00 98.50 77 PHE A N 1
ATOM 587 C CA . PHE A 1 77 ? 9.070 -1.798 -1.539 1.00 98.50 77 PHE A CA 1
ATOM 588 C C . PHE A 1 77 ? 10.450 -1.908 -2.185 1.00 98.50 77 PHE A C 1
ATOM 590 O O . PHE A 1 77 ? 11.434 -1.376 -1.682 1.00 98.50 77 PHE A O 1
ATOM 597 N N . GLN A 1 78 ? 10.536 -2.628 -3.302 1.00 97.81 78 GLN A N 1
ATOM 598 C CA . GLN A 1 78 ? 11.785 -2.826 -4.048 1.00 97.81 78 GLN A CA 1
ATOM 599 C C . GLN A 1 78 ? 12.035 -1.733 -5.094 1.00 97.81 78 GLN A C 1
ATOM 601 O O . GLN A 1 78 ? 13.124 -1.677 -5.658 1.00 97.81 78 GLN A O 1
ATOM 606 N N . GLY A 1 79 ? 11.049 -0.870 -5.343 1.00 95.12 79 GLY A N 1
ATOM 607 C CA . GLY A 1 79 ? 11.116 0.193 -6.338 1.00 95.12 79 GLY A CA 1
ATOM 608 C C . GLY A 1 79 ? 10.087 0.023 -7.450 1.00 95.12 79 GLY A C 1
ATOM 609 O O . GLY A 1 79 ? 9.264 -0.899 -7.446 1.00 95.12 79 GLY A O 1
ATOM 610 N N . GLY A 1 80 ? 10.131 0.938 -8.411 1.00 93.62 80 GLY A N 1
ATOM 611 C CA . GLY A 1 80 ? 9.210 0.928 -9.532 1.00 93.62 80 GLY A CA 1
ATOM 612 C C . GLY A 1 80 ? 9.789 1.529 -10.801 1.00 93.62 80 GLY A C 1
ATOM 613 O O . GLY A 1 80 ? 10.815 2.208 -10.782 1.00 93.62 80 GLY A O 1
ATOM 614 N N . VAL A 1 81 ? 9.115 1.253 -11.912 1.00 94.62 81 VAL A N 1
ATOM 615 C CA . VAL A 1 81 ? 9.453 1.751 -13.247 1.00 94.62 81 VAL A CA 1
ATOM 616 C C . VAL A 1 81 ? 8.264 2.516 -13.802 1.00 94.62 81 VAL A C 1
ATOM 618 O O . VAL A 1 81 ? 7.159 1.982 -13.861 1.00 94.62 81 VAL A O 1
ATOM 621 N N . ILE A 1 82 ? 8.492 3.732 -14.295 1.00 94.56 82 ILE A N 1
ATOM 622 C CA . ILE A 1 82 ? 7.484 4.477 -15.054 1.00 94.56 82 ILE A CA 1
ATOM 623 C C . ILE A 1 82 ? 7.679 4.153 -16.541 1.00 94.56 82 ILE A C 1
ATOM 625 O O . ILE A 1 82 ? 8.608 4.624 -17.189 1.00 94.56 82 ILE A O 1
ATOM 629 N N . SER A 1 83 ? 6.795 3.320 -17.080 1.00 92.00 83 SER A N 1
ATOM 630 C CA . SER A 1 83 ? 6.811 2.774 -18.438 1.00 92.00 83 SER A CA 1
ATOM 631 C C . SER A 1 83 ? 5.670 3.336 -19.295 1.00 92.00 83 SER A C 1
ATOM 633 O O . SER A 1 83 ? 4.795 2.617 -19.778 1.00 92.00 83 SER A O 1
ATOM 635 N N . TYR A 1 84 ? 5.645 4.658 -19.490 1.00 87.06 84 TYR A N 1
ATOM 636 C CA . TYR A 1 84 ? 4.534 5.326 -20.181 1.00 87.06 84 TYR A CA 1
ATOM 637 C C . TYR A 1 84 ? 4.430 4.934 -21.666 1.00 87.06 84 TYR A C 1
ATOM 639 O O . TYR A 1 84 ? 3.357 4.542 -22.127 1.00 87.06 84 TYR A O 1
ATOM 647 N N . SER A 1 85 ? 5.547 4.942 -22.401 1.00 87.69 85 SER A N 1
ATOM 648 C CA . SER A 1 85 ? 5.577 4.584 -23.826 1.00 87.69 85 SER A CA 1
ATOM 649 C C . SER A 1 85 ? 5.689 3.075 -24.061 1.00 87.69 85 SER A C 1
ATOM 651 O O . SER A 1 85 ? 6.080 2.318 -23.169 1.00 87.69 85 SER A O 1
ATOM 653 N N . ALA A 1 86 ? 5.340 2.623 -25.270 1.00 84.25 86 ALA A N 1
ATOM 654 C CA . ALA A 1 86 ? 5.512 1.226 -25.670 1.00 84.25 86 ALA A CA 1
ATOM 655 C C . ALA A 1 86 ? 6.987 0.800 -25.597 1.00 84.25 86 ALA A C 1
ATOM 657 O O . ALA A 1 86 ? 7.277 -0.256 -25.046 1.00 84.25 86 ALA A O 1
ATOM 658 N N . GLN A 1 87 ? 7.906 1.664 -26.045 1.00 84.88 87 GLN A N 1
ATOM 659 C CA . GLN A 1 87 ? 9.350 1.408 -26.039 1.00 84.88 87 GLN A CA 1
ATOM 660 C C . GLN A 1 87 ? 9.886 1.172 -24.620 1.00 84.88 87 GLN A C 1
ATOM 662 O O . GLN A 1 87 ? 10.650 0.240 -24.387 1.00 84.88 87 GLN A O 1
ATOM 667 N N . VAL A 1 88 ? 9.463 1.987 -23.643 1.00 85.00 88 VAL A N 1
ATOM 668 C CA . VAL A 1 88 ? 9.920 1.823 -22.253 1.00 85.00 88 VAL A CA 1
ATOM 669 C C . VAL A 1 88 ? 9.339 0.552 -21.627 1.00 85.00 88 VAL A C 1
ATOM 671 O O . VAL A 1 88 ? 10.031 -0.092 -20.845 1.00 85.00 88 VAL A O 1
ATOM 674 N N . LYS A 1 89 ? 8.119 0.133 -21.997 1.00 84.25 89 LYS A N 1
ATOM 675 C CA . LYS A 1 89 ? 7.580 -1.168 -21.563 1.00 84.25 89 LYS A CA 1
ATOM 676 C C . LYS A 1 89 ? 8.446 -2.326 -22.063 1.00 84.25 89 LYS A C 1
ATOM 678 O O . LYS A 1 89 ? 8.748 -3.207 -21.267 1.00 84.25 89 LYS A O 1
ATOM 683 N N . GLU A 1 90 ? 8.890 -2.314 -23.324 1.00 80.06 90 GLU A N 1
ATOM 684 C CA . GLU A 1 90 ? 9.721 -3.417 -23.853 1.00 80.06 90 GLU A CA 1
ATOM 685 C C . GLU A 1 90 ? 11.064 -3.531 -23.124 1.00 80.06 90 GLU A C 1
ATOM 687 O O . GLU A 1 90 ? 11.542 -4.630 -22.875 1.00 80.06 90 GLU A O 1
ATOM 692 N N . ILE A 1 91 ? 11.673 -2.394 -22.781 1.00 82.25 91 ILE A N 1
ATOM 693 C CA . ILE A 1 91 ? 13.019 -2.363 -22.197 1.00 82.25 91 ILE A CA 1
ATOM 694 C C . ILE A 1 91 ? 12.990 -2.612 -20.686 1.00 82.25 91 ILE A C 1
ATOM 696 O O . ILE A 1 91 ? 13.873 -3.274 -20.146 1.00 82.25 91 ILE A O 1
ATOM 700 N N . ALA A 1 92 ? 12.018 -2.026 -19.987 1.00 78.00 92 ALA A N 1
ATOM 701 C CA . ALA A 1 92 ? 12.072 -1.880 -18.535 1.00 78.00 92 ALA A CA 1
ATOM 702 C C . ALA A 1 92 ? 11.118 -2.813 -17.776 1.00 78.00 92 ALA A C 1
ATOM 704 O O . ALA A 1 92 ? 11.205 -2.916 -16.553 1.00 78.00 92 ALA A O 1
ATOM 705 N N . THR A 1 93 ? 10.217 -3.504 -18.476 1.00 68.81 93 THR A N 1
ATOM 706 C CA . THR A 1 93 ? 9.374 -4.544 -17.880 1.00 68.81 93 THR A CA 1
ATOM 707 C C . THR A 1 93 ? 9.733 -5.877 -18.526 1.00 68.81 93 THR A C 1
ATOM 709 O O . THR A 1 93 ? 9.840 -5.940 -19.743 1.00 68.81 93 THR A O 1
ATOM 712 N N . PHE A 1 94 ? 9.970 -6.923 -17.723 1.00 60.16 94 PHE A N 1
ATOM 713 C CA . PHE A 1 94 ? 10.421 -8.270 -18.134 1.00 60.16 94 PHE A CA 1
ATOM 714 C C . PHE A 1 94 ? 9.387 -9.046 -18.988 1.00 60.16 94 PHE A C 1
ATOM 716 O O . PHE A 1 94 ? 9.169 -10.240 -18.795 1.00 60.16 94 PHE A O 1
ATOM 723 N N . PHE A 1 95 ? 8.699 -8.385 -19.912 1.00 56.28 95 PHE A N 1
ATOM 724 C CA . PHE A 1 95 ? 7.863 -9.046 -20.896 1.00 56.28 95 PHE A CA 1
ATOM 725 C C . PHE A 1 95 ? 8.739 -9.441 -22.081 1.00 56.28 95 PHE A C 1
ATOM 727 O O . PHE A 1 95 ? 9.107 -8.594 -22.893 1.00 56.28 95 PHE A O 1
ATOM 734 N N . ASP A 1 96 ? 9.016 -10.740 -22.216 1.00 52.62 96 ASP A N 1
ATOM 735 C CA . ASP A 1 96 ? 9.311 -11.303 -23.532 1.00 52.62 96 ASP A CA 1
ATOM 736 C C . ASP A 1 96 ? 8.151 -10.910 -24.453 1.00 52.62 96 ASP A C 1
ATOM 738 O O . ASP A 1 96 ? 6.985 -11.236 -24.206 1.00 52.62 96 ASP A O 1
ATOM 742 N N . TYR A 1 97 ? 8.462 -10.103 -25.462 1.00 53.88 97 TYR A N 1
ATOM 743 C CA . TYR A 1 97 ? 7.481 -9.364 -26.240 1.00 53.88 97 TYR A CA 1
ATOM 744 C C . TYR A 1 97 ? 6.629 -10.313 -27.096 1.00 53.88 97 TYR A C 1
ATOM 746 O O . TYR A 1 97 ? 6.953 -10.603 -28.247 1.00 53.88 97 TYR A O 1
ATOM 754 N N . HIS A 1 98 ? 5.522 -10.823 -26.548 1.00 52.84 98 HIS A N 1
ATOM 755 C CA . HIS A 1 98 ? 4.587 -11.627 -27.326 1.00 52.84 98 HIS A CA 1
ATOM 756 C C . HIS A 1 98 ? 3.741 -10.697 -28.221 1.00 52.84 98 HIS A C 1
ATOM 758 O O . HIS A 1 98 ? 3.015 -9.841 -27.702 1.00 52.84 98 HIS A O 1
ATOM 764 N N . PRO A 1 99 ? 3.762 -10.855 -29.561 1.00 52.62 99 PRO A N 1
ATOM 765 C CA . PRO A 1 99 ? 3.161 -9.908 -30.511 1.00 52.62 99 PRO A CA 1
ATOM 766 C C . PRO A 1 99 ? 1.639 -9.705 -30.373 1.00 52.62 99 PRO A C 1
ATOM 768 O O . PRO A 1 99 ? 1.093 -8.772 -30.959 1.00 52.62 99 PRO A O 1
ATOM 771 N N . LEU A 1 100 ? 0.947 -10.518 -29.568 1.00 50.25 100 LEU A N 1
ATOM 772 C CA . LEU A 1 100 ? -0.488 -10.373 -29.284 1.00 50.25 100 LEU A CA 1
ATOM 773 C C . LEU A 1 100 ? -0.835 -9.185 -28.365 1.00 50.25 100 LEU A C 1
ATOM 775 O O . LEU A 1 100 ? -1.982 -8.745 -28.372 1.00 50.25 100 LEU A O 1
ATOM 779 N N . LEU A 1 101 ? 0.126 -8.609 -27.631 1.00 52.94 101 LEU A N 1
ATOM 780 C CA . LEU A 1 101 ? -0.105 -7.401 -26.815 1.00 52.94 101 LEU A CA 1
ATOM 781 C C . LEU A 1 101 ? -0.191 -6.106 -27.646 1.00 52.94 101 LEU A C 1
ATOM 783 O O . LEU A 1 101 ? -0.584 -5.064 -27.121 1.00 52.94 101 LEU A O 1
ATOM 787 N N . ARG A 1 102 ? 0.097 -6.164 -28.957 1.00 50.41 102 ARG A N 1
ATOM 788 C CA . ARG A 1 102 ? -0.032 -5.016 -29.872 1.00 50.41 102 ARG A CA 1
ATOM 789 C C . ARG A 1 102 ? -1.472 -4.526 -30.059 1.00 50.41 102 ARG A C 1
ATOM 791 O O . ARG A 1 102 ? -1.657 -3.391 -30.477 1.00 50.41 102 ARG A O 1
ATOM 798 N N . TYR A 1 103 ? -2.484 -5.338 -29.751 1.00 50.50 103 TYR A N 1
ATOM 799 C CA . TYR A 1 103 ? -3.880 -5.002 -30.062 1.00 50.50 103 TYR A CA 1
ATOM 800 C C . TYR A 1 103 ? -4.586 -4.094 -29.039 1.00 50.50 103 TYR A C 1
ATOM 802 O O . TYR A 1 103 ? -5.669 -3.610 -29.345 1.00 50.50 103 TYR A O 1
ATOM 810 N N . ASN A 1 104 ? -3.999 -3.825 -27.863 1.00 49.66 104 ASN A N 1
ATOM 811 C CA . ASN A 1 104 ? -4.642 -3.007 -26.814 1.00 49.66 104 ASN A CA 1
ATOM 812 C C . ASN A 1 104 ? -3.868 -1.744 -26.401 1.00 49.66 104 ASN A C 1
ATOM 814 O O . ASN A 1 104 ? -4.364 -0.961 -25.594 1.00 49.66 104 ASN A O 1
ATOM 818 N N . LEU A 1 105 ? -2.675 -1.511 -26.949 1.00 52.19 105 LEU A N 1
ATOM 819 C CA . LEU A 1 105 ? -1.967 -0.242 -26.779 1.00 52.19 105 LEU A CA 1
ATOM 820 C C . LEU A 1 105 ? -2.299 0.621 -27.994 1.00 52.19 105 LEU A C 1
ATOM 822 O O . LEU A 1 105 ? -1.666 0.507 -29.040 1.00 52.19 105 LEU A O 1
ATOM 826 N N . GLY A 1 106 ? -3.382 1.388 -27.859 1.00 45.28 106 GLY A N 1
ATOM 827 C CA . GLY A 1 106 ? -3.962 2.213 -28.910 1.00 45.28 106 GLY A CA 1
ATOM 828 C C . GLY A 1 106 ? -2.920 3.026 -29.675 1.00 45.28 106 GLY A C 1
ATOM 829 O O . GLY A 1 106 ? -2.084 3.709 -29.089 1.00 45.28 106 GLY A O 1
ATOM 830 N N . GLN A 1 107 ? -3.013 2.929 -30.998 1.00 39.00 107 GLN A N 1
ATOM 831 C CA . GLN A 1 107 ? -2.435 3.866 -31.948 1.00 39.00 107 GLN A CA 1
ATOM 832 C C . GLN A 1 107 ? -3.154 5.210 -31.769 1.00 39.00 107 GLN A C 1
ATOM 834 O O . GLN A 1 107 ? -4.257 5.387 -32.285 1.00 39.00 107 GLN A O 1
ATOM 839 N N . TYR A 1 108 ? -2.548 6.116 -31.011 1.00 42.47 108 TYR A N 1
ATOM 840 C CA . TYR A 1 108 ? -2.783 7.555 -31.090 1.00 42.47 108 TYR A CA 1
ATOM 841 C C . TYR A 1 108 ? -1.428 8.253 -31.102 1.00 42.47 108 TYR A C 1
ATOM 843 O O . TYR A 1 108 ? -0.565 7.857 -30.284 1.00 42.47 108 TYR A O 1
#